Protein AF-A0A1T5G7F8-F1 (afdb_monomer_lite)

Foldseek 3Di:
DDKDKDDPDPQLQVVVLQQDQDPPFQKDKDWDKDDDPVQVVVWDWDQDPPVDSHIMTIGDVVSVVVDPIDTPDIDMDGHDPVSNPPPDDD

pLDDT: mean 79.81, std 14.29, range [35.69, 93.88]

Radius of gyration: 14.33 Å; chains: 1; bounding box: 30×30×45 Å

Structure (mmCIF, N/CA/C/O backbone):
data_AF-A0A1T5G7F8-F1
#
_entry.id   AF-A0A1T5G7F8-F1
#
loop_
_atom_site.group_PDB
_atom_site.id
_atom_site.type_symbol
_atom_site.label_atom_id
_atom_site.label_alt_id
_atom_site.label_comp_id
_atom_site.label_asym_id
_atom_site.label_entity_id
_atom_site.label_seq_id
_atom_site.pdbx_PDB_ins_code
_atom_site.Cartn_x
_atom_site.Cartn_y
_atom_site.Cartn_z
_atom_site.occupancy
_atom_site.B_iso_or_equiv
_atom_site.auth_seq_id
_atom_site.auth_comp_id
_atom_site.auth_asym_id
_atom_site.auth_atom_id
_atom_site.pdbx_PDB_model_num
ATOM 1 N N . MET A 1 1 ? 20.961 4.430 2.920 1.00 57.75 1 MET A N 1
ATOM 2 C CA . MET A 1 1 ? 19.926 3.605 2.265 1.00 57.75 1 MET A CA 1
ATOM 3 C C . MET A 1 1 ? 18.588 4.125 2.739 1.00 57.75 1 MET A C 1
ATOM 5 O O . MET A 1 1 ? 18.462 4.422 3.922 1.00 57.75 1 MET A O 1
ATOM 9 N N . SER A 1 2 ? 17.676 4.395 1.812 1.00 85.75 2 SER A N 1
ATOM 10 C CA . SER A 1 2 ? 16.378 5.007 2.100 1.00 85.75 2 SER A CA 1
ATOM 11 C C . SER A 1 2 ? 15.355 4.199 1.339 1.00 85.75 2 SER A C 1
ATOM 13 O O . SER A 1 2 ? 15.329 4.233 0.110 1.00 85.75 2 SER A O 1
ATOM 15 N N . GLY A 1 3 ? 14.532 3.469 2.074 1.00 86.88 3 GLY A N 1
ATOM 16 C CA . GLY A 1 3 ? 13.449 2.689 1.511 1.00 86.88 3 GLY A CA 1
ATOM 17 C C . GLY A 1 3 ? 12.106 3.077 2.093 1.00 86.88 3 GLY A C 1
ATOM 18 O O . GLY A 1 3 ? 11.962 4.052 2.850 1.00 86.88 3 GLY A O 1
ATOM 19 N N . LYS A 1 4 ? 11.094 2.339 1.664 1.00 89.00 4 LYS A N 1
ATOM 20 C CA . LYS A 1 4 ? 9.706 2.507 2.075 1.00 89.00 4 LYS A CA 1
ATOM 21 C C . LYS A 1 4 ? 9.101 1.131 2.319 1.00 89.00 4 LYS A C 1
ATOM 23 O O . LYS A 1 4 ? 9.393 0.187 1.588 1.00 89.00 4 LYS A O 1
ATOM 28 N N . TRP A 1 5 ? 8.281 1.052 3.361 1.00 89.12 5 TRP A N 1
ATOM 29 C CA . TRP A 1 5 ? 7.505 -0.134 3.695 1.00 89.12 5 TRP A CA 1
ATOM 30 C C . TRP A 1 5 ? 6.143 -0.074 3.011 1.00 89.12 5 TRP A C 1
ATOM 32 O O . TRP A 1 5 ? 5.508 0.980 2.983 1.00 89.12 5 TRP A O 1
ATOM 42 N N . PHE A 1 6 ? 5.710 -1.212 2.485 1.00 90.88 6 PHE A N 1
ATOM 43 C CA . PHE A 1 6 ? 4.425 -1.413 1.830 1.00 90.88 6 PHE A CA 1
ATOM 44 C C . PHE A 1 6 ? 3.753 -2.632 2.448 1.00 90.88 6 PHE A C 1
ATOM 46 O O . PHE A 1 6 ? 4.416 -3.624 2.754 1.00 90.88 6 PHE A O 1
ATOM 53 N N . ALA A 1 7 ? 2.443 -2.554 2.638 1.00 90.44 7 ALA A N 1
ATOM 54 C CA . ALA A 1 7 ? 1.650 -3.698 3.058 1.00 90.44 7 ALA A CA 1
ATOM 55 C C . ALA A 1 7 ? 1.273 -4.562 1.843 1.00 90.44 7 ALA A C 1
ATOM 57 O O . ALA A 1 7 ? 1.128 -4.038 0.740 1.00 90.44 7 ALA A O 1
ATOM 58 N N . ASP A 1 8 ? 1.097 -5.867 2.061 1.00 88.19 8 ASP A N 1
ATOM 59 C CA . ASP A 1 8 ? 0.718 -6.837 1.015 1.00 88.19 8 ASP A CA 1
ATOM 60 C C . ASP A 1 8 ? -0.772 -6.717 0.619 1.00 88.19 8 ASP A C 1
ATOM 62 O O . ASP A 1 8 ? -1.212 -7.234 -0.405 1.00 88.19 8 ASP A O 1
ATOM 66 N N . SER A 1 9 ? -1.577 -6.025 1.436 1.00 89.38 9 SER A N 1
ATOM 67 C CA . SER A 1 9 ? -3.012 -5.852 1.214 1.00 89.38 9 SER A CA 1
ATOM 68 C C . SER A 1 9 ? -3.515 -4.463 1.616 1.00 89.38 9 SER A C 1
ATOM 70 O O . SER A 1 9 ? -2.894 -3.740 2.402 1.00 89.38 9 SER A O 1
ATOM 72 N N . PHE A 1 10 ? -4.683 -4.092 1.085 1.00 89.88 10 PHE A N 1
ATOM 73 C CA . PHE A 1 10 ? -5.358 -2.842 1.429 1.00 89.88 10 PHE A CA 1
ATOM 74 C C . PHE A 1 10 ? -5.757 -2.780 2.913 1.00 89.88 10 PHE A C 1
ATOM 76 O O . PHE A 1 10 ? -5.556 -1.750 3.556 1.00 89.88 10 PHE A O 1
ATOM 83 N N . ASP A 1 11 ? -6.266 -3.880 3.472 1.00 89.12 11 ASP A N 1
ATOM 84 C CA . ASP A 1 11 ? -6.698 -3.948 4.874 1.00 89.12 11 ASP A CA 1
ATOM 85 C C . ASP A 1 11 ? -5.510 -3.852 5.845 1.00 89.12 11 ASP A C 1
ATOM 87 O O . ASP A 1 11 ? -5.584 -3.160 6.868 1.00 89.12 11 ASP A O 1
ATOM 91 N N . ASP A 1 12 ? -4.373 -4.460 5.494 1.00 88.38 12 ASP A N 1
ATOM 92 C CA . ASP A 1 12 ? -3.130 -4.315 6.254 1.00 88.38 12 ASP A CA 1
ATOM 93 C C . ASP A 1 12 ? -2.596 -2.880 6.152 1.00 88.38 12 ASP A C 1
ATOM 95 O O . ASP A 1 12 ? -2.160 -2.313 7.151 1.00 88.38 12 ASP A O 1
ATOM 99 N N . ALA A 1 13 ? -2.690 -2.237 4.980 1.00 89.12 13 ALA A N 1
ATOM 100 C CA . ALA A 1 13 ? -2.312 -0.833 4.808 1.00 89.12 13 ALA A CA 1
ATOM 101 C C . ALA A 1 13 ? -3.200 0.116 5.630 1.00 89.12 13 ALA A C 1
ATOM 103 O O . ALA A 1 13 ? -2.703 1.093 6.197 1.00 89.12 13 ALA A O 1
ATOM 104 N N . ILE A 1 14 ? -4.503 -0.174 5.736 1.00 89.00 14 ILE A N 1
ATOM 105 C CA . ILE A 1 14 ? -5.398 0.534 6.657 1.00 89.00 14 ILE A CA 1
ATOM 106 C C . ILE A 1 14 ? -4.916 0.324 8.083 1.00 89.00 14 ILE A C 1
ATOM 108 O O . ILE A 1 14 ? -4.715 1.307 8.787 1.00 89.00 14 ILE A O 1
ATOM 112 N N . THR A 1 15 ? -4.698 -0.920 8.504 1.00 86.25 15 THR A N 1
ATOM 113 C CA . THR A 1 15 ? -4.229 -1.239 9.859 1.00 86.25 15 THR A CA 1
ATOM 114 C C . THR A 1 15 ? -2.905 -0.536 10.169 1.00 86.25 15 THR A C 1
ATOM 116 O O . THR A 1 15 ? -2.726 -0.032 11.279 1.00 86.25 15 THR A O 1
ATOM 119 N N . PHE A 1 16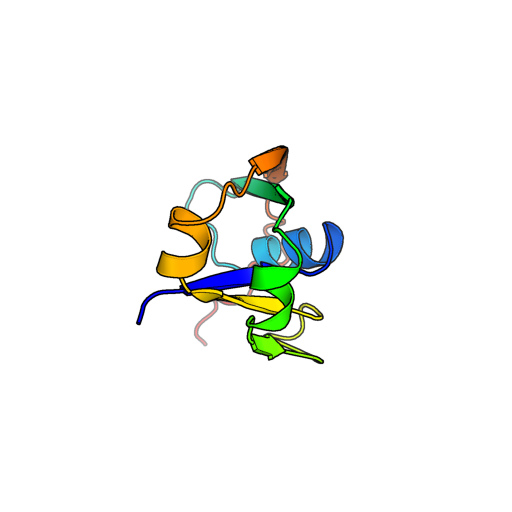 ? -2.018 -0.422 9.176 1.00 84.62 16 PHE A N 1
ATOM 120 C CA . PHE A 1 16 ? -0.780 0.343 9.266 1.00 84.62 16 PHE A CA 1
ATOM 121 C C . PHE A 1 16 ? -1.057 1.816 9.516 1.00 84.62 16 PHE A C 1
ATOM 123 O O . PHE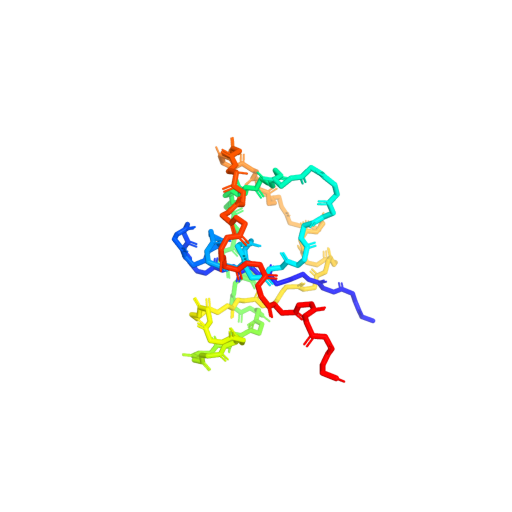 A 1 16 ? -0.579 2.366 10.502 1.00 84.62 16 PHE A O 1
ATOM 130 N N . GLY A 1 17 ? -1.885 2.433 8.671 1.00 85.81 17 GLY A N 1
ATOM 131 C CA . GLY A 1 17 ? -2.327 3.810 8.845 1.00 85.81 17 GLY A CA 1
ATOM 132 C C . GLY A 1 17 ? -2.899 4.037 10.240 1.00 85.81 17 GLY A C 1
ATOM 133 O O . GLY A 1 17 ? -2.338 4.826 10.978 1.00 85.81 17 GLY A O 1
ATOM 134 N N . GLN A 1 18 ? -3.906 3.261 10.647 1.00 85.12 18 GLN A N 1
ATOM 135 C CA . GLN A 1 18 ? -4.607 3.398 11.931 1.00 85.12 18 GLN A CA 1
ATOM 136 C C . GLN A 1 18 ? -3.695 3.369 13.168 1.00 85.12 18 GLN A C 1
ATOM 138 O O . GLN A 1 18 ? -4.026 3.978 14.183 1.00 85.12 18 GLN A O 1
ATOM 143 N N . ARG A 1 19 ? -2.571 2.641 13.114 1.00 79.25 19 ARG A N 1
ATOM 144 C CA . ARG A 1 19 ? -1.604 2.563 14.222 1.00 79.25 19 ARG A CA 1
ATOM 145 C C . ARG A 1 19 ? -0.561 3.673 14.191 1.00 79.25 19 ARG A C 1
ATOM 147 O O . ARG A 1 19 ? 0.091 3.920 15.205 1.00 79.25 19 ARG A O 1
ATOM 154 N N . MET A 1 20 ? -0.375 4.323 13.049 1.00 76.25 20 MET A N 1
ATOM 155 C CA . MET A 1 20 ? 0.543 5.444 12.929 1.00 76.25 20 MET A CA 1
ATOM 156 C C . MET A 1 20 ? -0.063 6.670 13.606 1.00 76.25 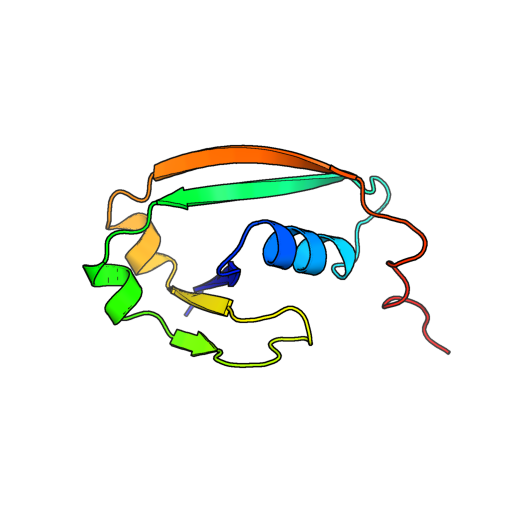20 MET A C 1
ATOM 158 O O . MET A 1 20 ? -1.250 6.953 13.484 1.00 76.25 20 MET A O 1
ATOM 162 N N . GLY A 1 21 ? 0.768 7.431 14.317 1.00 68.31 21 GLY A N 1
ATOM 163 C CA . GLY A 1 21 ? 0.321 8.665 14.949 1.00 68.31 21 GLY A CA 1
ATOM 164 C C . GLY A 1 21 ? -0.156 9.667 13.899 1.00 68.31 21 GLY A C 1
ATOM 165 O O . GLY A 1 21 ? 0.650 10.266 13.187 1.00 68.31 21 GLY A O 1
ATOM 166 N N . HIS A 1 22 ? -1.466 9.872 13.814 1.00 70.81 22 HIS A N 1
ATOM 167 C CA . HIS A 1 22 ? -2.032 10.961 13.030 1.00 70.81 22 HIS A CA 1
ATOM 168 C C . HIS A 1 22 ? -2.073 12.223 13.886 1.00 70.81 22 HIS A C 1
ATOM 170 O O . HIS A 1 22 ? -2.530 12.179 15.028 1.00 70.81 22 HIS A O 1
ATOM 176 N N . GLY A 1 23 ? -1.568 13.334 13.346 1.00 65.94 23 GLY A N 1
ATOM 177 C CA . GLY A 1 23 ? -1.601 14.637 14.007 1.00 65.94 23 GLY A CA 1
ATOM 178 C C . GLY A 1 23 ? -3.027 15.186 14.165 1.00 65.94 23 GLY A C 1
ATOM 179 O O . GLY A 1 23 ? -3.992 14.461 14.381 1.00 65.94 23 GLY A O 1
ATOM 18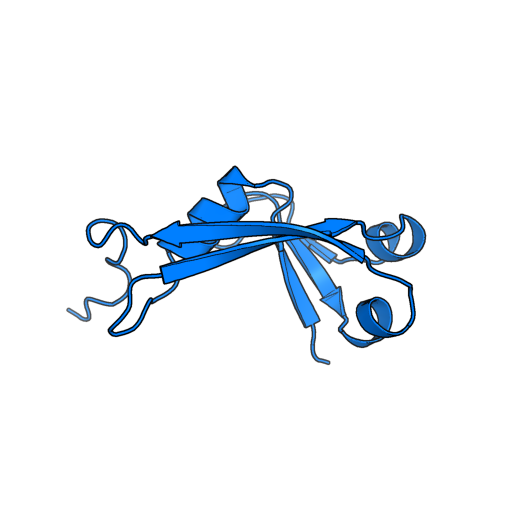0 N N . VAL A 1 24 ? -3.184 16.504 14.049 1.00 69.38 24 VAL A N 1
ATOM 181 C CA . VAL A 1 24 ? -4.472 17.175 14.317 1.00 69.38 24 VAL A CA 1
ATOM 182 C C . VAL A 1 24 ? -5.588 16.741 13.345 1.00 69.38 24 VAL A C 1
ATOM 184 O O . VAL A 1 24 ? -6.750 16.678 13.747 1.00 69.38 24 VAL A O 1
ATOM 187 N N . ASP A 1 25 ? -5.247 16.396 12.096 1.00 74.88 25 ASP A N 1
ATOM 188 C CA . ASP A 1 25 ? -6.177 15.796 11.128 1.00 74.88 25 ASP A CA 1
ATOM 189 C C . ASP A 1 25 ? -5.980 14.268 11.069 1.00 74.88 25 ASP A C 1
ATOM 191 O O . ASP A 1 25 ? -4.952 13.803 10.565 1.00 74.88 25 ASP A O 1
ATOM 195 N N . PRO A 1 26 ? -6.948 13.463 11.546 1.00 79.31 26 PRO A N 1
ATOM 196 C CA . PRO A 1 26 ? -6.905 12.009 11.471 1.00 79.31 26 PRO A CA 1
ATOM 197 C C . PRO A 1 26 ? -7.304 11.539 10.066 1.00 79.31 26 PRO A C 1
ATOM 199 O O . PRO A 1 26 ? -8.238 10.758 9.908 1.00 79.31 26 PRO A O 1
ATOM 202 N N . LYS A 1 27 ? -6.653 12.049 9.022 1.00 87.44 27 LYS A N 1
ATOM 203 C CA . LYS A 1 27 ? -6.871 11.629 7.637 1.00 87.44 27 LYS A CA 1
ATOM 204 C C . LYS A 1 27 ? -5.560 11.136 7.051 1.00 87.44 27 LYS A C 1
ATOM 206 O O . LYS A 1 27 ? -4.547 11.827 7.098 1.00 87.44 27 LYS A O 1
ATOM 211 N N . PHE A 1 28 ? -5.601 9.963 6.438 1.00 89.06 28 PHE A N 1
ATOM 212 C CA . PHE A 1 28 ? -4.490 9.417 5.672 1.00 89.06 28 PHE A CA 1
ATOM 213 C C . PHE A 1 28 ? -4.970 8.887 4.325 1.00 89.06 28 PHE A C 1
ATOM 215 O O . PHE A 1 28 ? -6.170 8.829 4.043 1.00 89.06 28 PHE A O 1
ATOM 222 N N . TYR A 1 29 ? -4.017 8.549 3.466 1.00 91.00 29 TYR A N 1
ATOM 223 C CA . TYR A 1 29 ? -4.290 7.970 2.161 1.00 91.00 29 TYR A CA 1
ATOM 224 C C . TYR A 1 29 ? -3.638 6.600 2.082 1.00 91.00 29 TYR A C 1
ATOM 226 O O . TYR A 1 29 ? -2.473 6.448 2.439 1.00 91.00 29 TYR A O 1
ATOM 234 N N . VAL A 1 30 ? -4.390 5.633 1.579 1.00 92.44 30 VAL A N 1
ATOM 235 C CA . VAL A 1 30 ? -3.865 4.346 1.142 1.00 92.44 30 VAL A CA 1
ATOM 236 C C . VAL A 1 30 ? -3.727 4.420 -0.372 1.00 92.44 30 VAL A C 1
ATOM 238 O O . VAL A 1 30 ? -4.689 4.741 -1.077 1.00 92.44 30 VAL A O 1
ATOM 241 N N . VAL A 1 31 ? -2.508 4.196 -0.852 1.00 92.88 31 VAL A N 1
ATOM 242 C CA . VAL A 1 31 ? -2.163 4.228 -2.273 1.00 92.88 31 VAL A CA 1
ATOM 243 C C . VAL A 1 31 ? -1.814 2.812 -2.690 1.00 92.88 31 VAL A C 1
ATOM 245 O O . VAL A 1 31 ? -0.894 2.218 -2.136 1.00 92.88 31 VAL A O 1
ATOM 248 N N . GLU A 1 32 ? -2.554 2.283 -3.654 1.00 93.88 32 GLU A N 1
ATOM 249 C CA . GLU A 1 32 ? -2.237 1.007 -4.284 1.00 93.88 32 GLU A CA 1
ATOM 250 C C . GLU A 1 32 ? -1.297 1.274 -5.455 1.00 93.88 32 GLU A C 1
ATOM 252 O O . GLU A 1 32 ? -1.550 2.165 -6.277 1.00 93.88 32 GLU A O 1
ATOM 257 N N . VAL A 1 33 ? -0.208 0.519 -5.515 1.00 91.50 33 VAL A N 1
ATOM 258 C CA . VAL A 1 33 ? 0.807 0.633 -6.558 1.00 91.50 33 VAL A CA 1
ATOM 259 C C . VAL A 1 33 ? 1.030 -0.721 -7.207 1.00 91.50 33 VAL A C 1
ATOM 261 O O . VAL A 1 33 ? 1.075 -1.735 -6.515 1.00 91.50 33 VAL A O 1
ATOM 264 N N . ASP A 1 34 ? 1.205 -0.719 -8.523 1.00 91.12 34 ASP A N 1
ATOM 265 C CA . ASP A 1 34 ? 1.671 -1.892 -9.253 1.00 91.12 34 ASP A CA 1
ATOM 266 C C . ASP A 1 34 ? 3.201 -1.830 -9.324 1.00 91.12 34 ASP A C 1
ATOM 268 O O . ASP A 1 34 ? 3.780 -0.882 -9.869 1.00 91.12 34 ASP A O 1
ATOM 272 N N . ILE A 1 35 ? 3.857 -2.827 -8.729 1.00 89.12 35 ILE A N 1
ATOM 273 C CA . ILE A 1 35 ? 5.315 -2.951 -8.688 1.00 89.12 35 ILE A CA 1
ATOM 274 C C . ILE A 1 35 ? 5.718 -4.133 -9.580 1.00 89.12 35 ILE A C 1
ATOM 276 O O . ILE A 1 35 ? 5.239 -5.240 -9.350 1.00 89.12 35 ILE A O 1
ATOM 280 N N . PRO A 1 36 ? 6.598 -3.927 -10.575 1.00 90.19 36 PRO A N 1
ATOM 281 C CA . PRO A 1 36 ? 7.118 -5.004 -11.413 1.00 90.19 36 PRO A CA 1
ATOM 282 C C . PRO A 1 36 ? 7.769 -6.155 -10.622 1.00 90.19 36 PRO A C 1
ATOM 284 O O . PRO A 1 36 ? 8.548 -5.912 -9.695 1.00 90.19 36 PRO A O 1
ATOM 287 N N . ASP A 1 37 ? 7.528 -7.401 -11.046 1.00 89.44 37 ASP A N 1
ATOM 288 C CA . ASP A 1 37 ? 8.009 -8.621 -10.369 1.00 89.44 37 ASP A CA 1
ATOM 289 C C . ASP A 1 37 ? 9.529 -8.625 -10.136 1.00 89.44 37 ASP A C 1
ATOM 291 O O . ASP A 1 37 ? 10.006 -8.991 -9.066 1.00 89.44 37 ASP A O 1
ATOM 295 N N . ASN A 1 38 ? 10.309 -8.104 -11.091 1.00 88.75 38 ASN A N 1
ATOM 296 C CA . ASN A 1 38 ? 11.772 -8.029 -10.996 1.00 88.75 38 ASN A CA 1
ATOM 297 C C . ASN A 1 38 ? 12.283 -7.146 -9.839 1.00 88.75 38 ASN A C 1
ATOM 299 O O . ASN A 1 38 ? 13.469 -7.205 -9.496 1.00 88.75 38 ASN A O 1
ATOM 303 N N . ILE A 1 39 ? 11.424 -6.287 -9.290 1.00 88.56 39 ILE A N 1
ATOM 304 C CA . ILE A 1 39 ? 11.691 -5.488 -8.092 1.00 88.56 39 ILE A CA 1
ATOM 305 C C . ILE A 1 39 ? 11.194 -6.228 -6.855 1.00 88.56 39 ILE A C 1
ATOM 307 O O . ILE A 1 39 ? 11.900 -6.262 -5.849 1.00 88.56 39 ILE A O 1
ATOM 311 N N . VAL A 1 40 ? 10.002 -6.827 -6.930 1.00 88.56 40 VAL A N 1
ATOM 312 C CA . VAL A 1 40 ? 9.412 -7.619 -5.840 1.00 88.56 40 VAL A CA 1
ATOM 313 C C . VAL A 1 40 ? 10.349 -8.752 -5.427 1.00 88.56 40 VAL A C 1
ATOM 315 O O . VAL A 1 40 ? 10.593 -8.931 -4.237 1.00 88.56 40 VAL A O 1
ATOM 318 N N . ASP A 1 41 ? 10.976 -9.426 -6.389 1.00 88.00 41 ASP A N 1
ATOM 319 C CA . ASP A 1 41 ? 11.939 -10.505 -6.142 1.00 88.00 41 ASP A CA 1
ATOM 320 C C . ASP A 1 41 ? 13.193 -10.052 -5.377 1.00 88.00 41 ASP A C 1
ATOM 322 O O . ASP A 1 41 ? 13.856 -10.855 -4.718 1.00 88.00 41 ASP A O 1
ATOM 326 N N . LYS A 1 42 ? 13.539 -8.762 -5.458 1.00 87.62 42 LYS A N 1
ATOM 327 C CA . LYS A 1 42 ? 14.682 -8.163 -4.749 1.00 87.62 42 LYS A CA 1
ATOM 328 C C . LYS A 1 42 ? 14.286 -7.547 -3.410 1.00 87.62 42 LYS A C 1
ATOM 330 O O . LYS A 1 42 ? 15.163 -7.169 -2.632 1.00 87.62 42 LYS A O 1
ATOM 335 N N . ALA A 1 43 ? 12.990 -7.396 -3.161 1.00 88.12 43 ALA A N 1
ATOM 336 C CA . ALA A 1 43 ? 12.484 -6.718 -1.988 1.00 88.12 43 ALA A CA 1
ATOM 337 C C . ALA A 1 43 ? 12.703 -7.555 -0.730 1.00 88.12 43 ALA A C 1
ATOM 339 O O . ALA A 1 43 ? 12.602 -8.784 -0.726 1.00 88.12 43 ALA A O 1
ATOM 340 N N . PHE A 1 44 ? 12.950 -6.871 0.383 1.00 89.12 44 PHE A N 1
ATOM 341 C CA . PHE A 1 44 ? 12.968 -7.545 1.669 1.00 89.12 44 PHE A CA 1
ATOM 342 C C . PHE A 1 44 ? 11.528 -7.799 2.120 1.00 89.12 44 PHE A C 1
ATOM 344 O O . PHE A 1 44 ? 10.756 -6.855 2.299 1.00 89.12 44 PHE A O 1
ATOM 351 N N . ARG A 1 45 ? 11.172 -9.068 2.338 1.00 88.75 45 ARG A N 1
ATOM 352 C CA . ARG A 1 45 ? 9.842 -9.464 2.816 1.00 88.75 45 ARG A CA 1
ATOM 353 C C . ARG A 1 45 ? 9.863 -9.788 4.307 1.00 88.75 45 ARG A C 1
ATOM 355 O O . ARG A 1 45 ? 10.481 -10.761 4.735 1.00 88.75 45 ARG A O 1
ATOM 362 N N . ALA A 1 46 ? 9.109 -9.024 5.090 1.00 85.12 46 ALA A N 1
ATOM 363 C CA . ALA A 1 46 ? 8.782 -9.354 6.469 1.00 85.12 46 ALA A CA 1
ATOM 364 C C . ALA A 1 46 ? 7.560 -10.288 6.485 1.00 85.12 46 ALA A C 1
ATOM 366 O O . ALA A 1 46 ? 6.424 -9.856 6.301 1.00 85.12 46 ALA A O 1
ATOM 367 N N . SER A 1 47 ? 7.804 -11.585 6.682 1.00 69.94 47 SER A N 1
ATOM 368 C CA . SER A 1 47 ? 6.807 -12.659 6.552 1.00 69.94 47 SER A CA 1
ATOM 369 C C . SER A 1 47 ? 5.860 -12.820 7.749 1.00 69.94 47 SER A C 1
ATOM 371 O O . SER A 1 47 ? 4.917 -13.603 7.674 1.00 69.94 47 SER A O 1
ATOM 373 N N . GLY A 1 48 ? 6.045 -12.071 8.842 1.00 62.22 48 GLY A N 1
ATOM 374 C CA . GLY A 1 48 ? 5.092 -12.092 9.949 1.00 62.22 48 GLY A CA 1
ATOM 375 C C . GLY A 1 48 ? 5.352 -11.049 11.029 1.00 62.22 48 GLY A C 1
ATOM 376 O O . GLY A 1 48 ? 6.436 -10.995 11.604 1.00 62.22 48 GLY A O 1
ATOM 377 N N . LYS A 1 49 ? 4.301 -10.281 11.346 1.00 61.75 49 LYS A N 1
ATOM 378 C CA . LYS A 1 49 ? 4.209 -9.314 12.454 1.00 61.75 49 LYS A CA 1
ATOM 379 C C . LYS A 1 49 ? 5.168 -8.126 12.364 1.00 61.75 49 LYS A C 1
ATOM 381 O O . LYS A 1 49 ? 5.673 -7.698 13.400 1.00 61.75 49 LYS A O 1
ATOM 386 N N . HIS A 1 50 ? 5.353 -7.534 11.184 1.00 63.62 50 HIS A N 1
ATOM 387 C CA . HIS A 1 50 ? 5.888 -6.171 11.166 1.00 63.62 50 HIS A CA 1
ATOM 388 C C . HIS A 1 50 ? 4.886 -5.268 11.902 1.00 63.62 50 HIS A C 1
ATOM 390 O O . HIS A 1 50 ? 3.740 -5.133 11.472 1.00 63.62 50 HIS A O 1
ATOM 396 N N . ASP A 1 51 ? 5.261 -4.836 13.107 1.00 64.25 51 ASP A N 1
ATOM 397 C CA . ASP A 1 51 ? 4.448 -4.069 14.057 1.00 64.25 51 ASP A CA 1
ATOM 398 C C . ASP A 1 51 ? 3.038 -4.633 14.320 1.00 64.25 51 ASP A C 1
ATOM 400 O O . ASP A 1 51 ? 2.110 -3.913 14.685 1.00 64.25 51 ASP A O 1
ATOM 404 N N . GLY A 1 52 ? 2.867 -5.954 14.156 1.00 66.44 52 GLY A N 1
ATOM 405 C CA . GLY A 1 52 ? 1.595 -6.666 14.324 1.00 66.44 52 GLY A CA 1
ATOM 406 C C . GLY A 1 52 ? 0.520 -6.325 13.283 1.00 66.44 52 GLY A C 1
ATOM 407 O O . GLY A 1 52 ? -0.662 -6.427 13.617 1.00 66.44 52 GLY A O 1
ATOM 408 N N . ILE A 1 53 ? 0.925 -5.878 12.089 1.00 68.31 53 ILE A N 1
ATOM 409 C CA . ILE A 1 53 ? 0.040 -5.348 11.037 1.00 68.31 53 ILE A CA 1
ATOM 410 C C . ILE A 1 53 ? -0.126 -6.312 9.853 1.00 68.31 53 ILE A C 1
ATOM 412 O O . ILE A 1 53 ? -1.103 -6.202 9.133 1.00 68.31 53 ILE A O 1
ATOM 416 N N . GLY A 1 54 ? 0.769 -7.289 9.682 1.00 75.00 54 GLY A N 1
ATOM 417 C CA . GLY A 1 54 ? 0.666 -8.287 8.613 1.00 75.00 54 GLY A CA 1
ATOM 418 C C . GLY A 1 54 ? 2.007 -8.555 7.942 1.00 75.00 54 GLY A C 1
ATOM 419 O O . GLY A 1 54 ? 3.064 -8.328 8.546 1.00 75.00 54 GLY A O 1
ATOM 420 N N . ALA A 1 55 ? 1.952 -9.072 6.714 1.00 85.25 55 ALA A N 1
ATOM 421 C CA . ALA A 1 55 ? 3.113 -9.174 5.841 1.00 85.25 55 ALA A CA 1
ATOM 422 C C . ALA A 1 55 ? 3.423 -7.802 5.228 1.00 85.25 55 ALA A C 1
ATOM 424 O O . ALA A 1 55 ? 2.518 -7.060 4.842 1.00 85.25 55 ALA A O 1
ATOM 425 N N . ALA A 1 56 ? 4.707 -7.464 5.146 1.00 88.31 56 ALA A N 1
ATOM 426 C CA . ALA A 1 56 ? 5.150 -6.193 4.589 1.00 88.31 56 ALA A CA 1
ATOM 427 C C . ALA A 1 56 ? 6.395 -6.373 3.724 1.00 88.31 56 ALA A C 1
ATOM 429 O O . ALA A 1 56 ? 7.240 -7.231 3.991 1.00 88.31 56 ALA A O 1
ATOM 430 N N . PHE A 1 57 ? 6.519 -5.525 2.714 1.00 90.56 57 PHE A N 1
ATOM 431 C CA . PHE A 1 57 ? 7.679 -5.446 1.844 1.00 90.56 57 PHE A CA 1
ATOM 432 C C . PHE A 1 57 ? 8.416 -4.137 2.070 1.00 90.56 57 PHE A C 1
ATOM 434 O O . PHE A 1 57 ? 7.804 -3.075 2.177 1.00 90.56 57 PHE A O 1
ATOM 441 N N . TYR A 1 58 ? 9.738 -4.214 2.111 1.00 90.56 58 TYR A N 1
ATOM 442 C CA . TYR A 1 58 ? 10.609 -3.056 2.086 1.00 90.56 58 TYR A CA 1
ATOM 443 C C . TYR A 1 58 ? 11.293 -2.966 0.727 1.00 90.56 58 TYR A C 1
ATOM 445 O O . TYR A 1 58 ? 11.968 -3.902 0.289 1.00 90.56 58 TYR A O 1
ATOM 453 N N . PHE A 1 59 ? 11.131 -1.809 0.094 1.00 90.94 59 PHE A N 1
ATOM 454 C CA . PHE A 1 59 ? 11.732 -1.484 -1.190 1.00 90.94 59 PHE A CA 1
ATOM 455 C C . PHE A 1 59 ? 12.685 -0.305 -1.037 1.00 90.94 59 PHE A C 1
ATOM 457 O O . PHE A 1 59 ? 12.347 0.695 -0.395 1.00 90.94 59 PHE A O 1
ATOM 464 N N . GLU A 1 60 ? 13.856 -0.387 -1.663 1.00 90.81 60 GLU A N 1
ATOM 465 C CA . GLU A 1 60 ? 14.758 0.755 -1.780 1.00 90.81 60 GLU A CA 1
ATOM 466 C C . GLU A 1 60 ? 14.171 1.788 -2.751 1.00 90.81 60 GLU A C 1
ATOM 468 O O . GLU A 1 60 ? 13.674 1.458 -3.828 1.00 90.81 60 GLU A O 1
ATOM 473 N N . VAL A 1 61 ? 14.253 3.073 -2.392 1.00 88.44 61 VAL A N 1
ATOM 474 C CA . VAL A 1 61 ? 13.703 4.165 -3.218 1.00 88.44 61 VAL A CA 1
ATOM 475 C C . VAL A 1 61 ? 14.365 4.224 -4.597 1.00 88.44 61 VAL A C 1
ATOM 477 O O . VAL A 1 61 ? 13.721 4.619 -5.566 1.00 88.44 61 VAL A O 1
ATOM 480 N N . ALA A 1 62 ? 15.630 3.809 -4.709 1.00 87.69 62 ALA A N 1
ATOM 481 C CA . ALA A 1 62 ? 16.312 3.725 -5.996 1.00 87.69 62 ALA A CA 1
ATOM 482 C C . ALA A 1 62 ? 15.584 2.766 -6.954 1.00 87.69 62 ALA A C 1
ATOM 484 O O . ALA A 1 62 ? 15.290 3.148 -8.085 1.00 87.69 62 ALA A O 1
ATOM 485 N N . ASP A 1 63 ? 15.207 1.573 -6.489 1.00 86.00 63 ASP A N 1
ATOM 486 C CA . ASP A 1 63 ? 14.499 0.595 -7.318 1.00 86.00 63 ASP A CA 1
ATOM 487 C C . ASP A 1 63 ? 13.095 1.080 -7.697 1.00 86.00 63 ASP A C 1
ATOM 489 O O . ASP A 1 63 ? 12.661 0.878 -8.830 1.00 86.00 63 ASP A O 1
ATOM 493 N N . LEU A 1 64 ? 12.409 1.782 -6.791 1.00 85.31 64 LEU A N 1
ATOM 494 C CA . LEU A 1 64 ? 11.092 2.366 -7.069 1.00 85.31 64 LEU A CA 1
ATOM 495 C C . LEU A 1 64 ? 11.147 3.500 -8.103 1.00 85.31 64 LEU A C 1
ATOM 497 O O . LEU A 1 64 ? 10.226 3.644 -8.897 1.00 85.31 64 LEU A O 1
ATOM 501 N N . ASN A 1 65 ? 12.208 4.313 -8.100 1.00 83.81 65 ASN A N 1
ATOM 502 C CA . ASN A 1 65 ? 12.341 5.451 -9.015 1.00 83.81 65 ASN A CA 1
ATOM 503 C C . ASN A 1 65 ? 12.817 5.044 -10.416 1.00 83.81 65 ASN A C 1
ATOM 505 O O . ASN A 1 65 ? 12.517 5.734 -11.389 1.00 83.81 65 ASN A O 1
ATOM 509 N N . HIS A 1 66 ? 13.600 3.968 -10.523 1.00 73.38 66 HIS A N 1
ATOM 510 C CA . HIS A 1 66 ? 14.172 3.520 -11.796 1.00 73.38 66 HIS A CA 1
ATOM 511 C C . HIS A 1 66 ? 13.211 2.698 -12.649 1.00 73.38 66 HIS A C 1
ATOM 513 O O . HIS A 1 66 ? 13.368 2.631 -13.867 1.00 73.38 66 HIS A O 1
ATOM 519 N N . ASN A 1 67 ? 12.228 2.072 -12.019 1.00 66.44 67 ASN A N 1
ATOM 520 C CA . ASN A 1 67 ? 11.307 1.167 -12.673 1.00 66.44 67 ASN A CA 1
ATOM 521 C C . ASN A 1 67 ? 9.915 1.784 -12.595 1.00 66.44 67 ASN A C 1
ATOM 523 O O . ASN A 1 67 ? 9.564 2.353 -11.572 1.00 66.44 67 ASN A O 1
ATOM 527 N N . SER A 1 68 ? 9.145 1.722 -13.676 1.00 72.44 68 SER A N 1
ATOM 528 C CA . SER A 1 68 ? 7.860 2.411 -13.853 1.00 72.44 68 SER A CA 1
ATOM 529 C C . SER A 1 68 ? 6.755 1.941 -12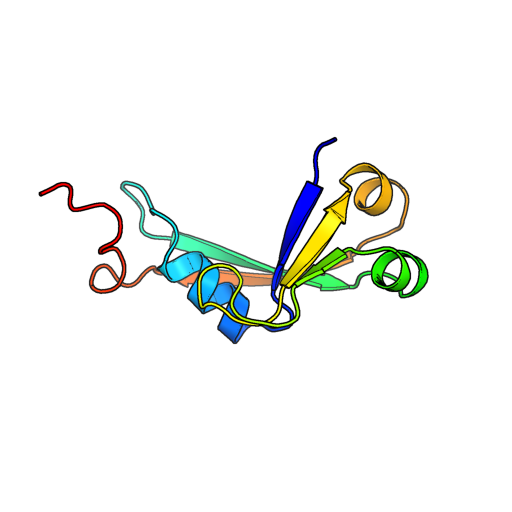.889 1.00 72.44 68 SER A C 1
ATOM 531 O O . SER A 1 68 ? 5.762 1.372 -13.326 1.00 72.44 68 SER A O 1
ATOM 533 N N . VAL A 1 69 ? 6.913 2.170 -11.583 1.00 82.81 69 VAL A N 1
ATOM 534 C CA . VAL A 1 69 ? 5.894 1.919 -10.563 1.00 82.81 69 VAL A CA 1
ATOM 535 C C . VAL A 1 69 ? 4.721 2.848 -10.837 1.00 82.81 69 VAL A C 1
ATOM 537 O O . VAL A 1 69 ? 4.868 4.073 -10.865 1.00 82.81 69 VAL A O 1
ATOM 540 N N . THR A 1 70 ? 3.545 2.268 -11.046 1.00 86.94 70 THR A N 1
ATOM 541 C CA . THR A 1 70 ? 2.331 3.023 -11.356 1.00 86.94 70 THR A CA 1
ATOM 542 C C . THR A 1 70 ? 1.386 3.024 -10.173 1.00 86.94 70 THR A C 1
ATOM 544 O O . THR A 1 70 ? 1.137 1.996 -9.551 1.00 86.94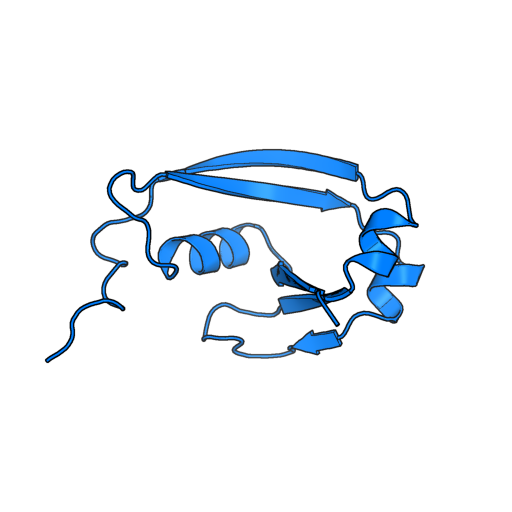 70 THR A O 1
ATOM 547 N N . VAL A 1 71 ? 0.819 4.191 -9.872 1.00 88.88 71 VAL A N 1
ATOM 548 C CA . VAL A 1 71 ? -0.271 4.300 -8.901 1.00 88.88 71 VAL A CA 1
ATOM 549 C C . VAL A 1 71 ? -1.551 3.798 -9.555 1.00 88.88 71 VAL A C 1
ATOM 551 O O . VAL A 1 71 ? -2.003 4.368 -10.547 1.00 88.88 71 VAL A O 1
ATOM 554 N N . LYS A 1 72 ? -2.146 2.761 -8.972 1.00 91.94 72 LYS A N 1
ATOM 555 C CA . LYS A 1 72 ? -3.388 2.152 -9.446 1.00 91.94 72 LYS A CA 1
ATOM 556 C C . LYS A 1 72 ? -4.613 2.790 -8.805 1.00 91.94 72 LYS A C 1
ATOM 558 O O . LYS A 1 72 ? -5.598 3.073 -9.483 1.00 91.94 72 LYS A O 1
ATOM 563 N N . SER A 1 73 ? -4.554 3.054 -7.501 1.00 91.38 73 SER A N 1
ATOM 564 C CA . SER A 1 73 ? -5.661 3.675 -6.776 1.00 91.38 73 SER A CA 1
ATOM 565 C C . SER A 1 73 ? -5.176 4.536 -5.612 1.00 91.38 73 SER A C 1
ATOM 567 O O . SER A 1 73 ? -4.066 4.381 -5.101 1.00 91.38 73 SER A O 1
ATOM 569 N N . ARG A 1 74 ? -6.014 5.492 -5.201 1.00 93.19 74 ARG A N 1
ATOM 570 C CA . ARG A 1 74 ? -5.769 6.341 -4.032 1.00 93.19 74 ARG A CA 1
ATOM 571 C C . ARG A 1 74 ? -7.061 6.520 -3.256 1.00 93.19 74 ARG A C 1
ATOM 573 O O . ARG A 1 74 ? -7.952 7.245 -3.696 1.00 93.19 74 ARG A O 1
ATOM 580 N N . ASN A 1 75 ? -7.114 5.933 -2.070 1.00 91.62 75 ASN A N 1
ATOM 581 C CA . ASN A 1 75 ? -8.269 5.983 -1.186 1.00 91.62 75 ASN A CA 1
ATOM 582 C C . ASN A 1 75 ? -7.940 6.803 0.057 1.00 91.62 75 ASN A C 1
ATOM 584 O O . ASN A 1 75 ? -6.901 6.605 0.682 1.00 91.62 75 ASN A O 1
ATOM 588 N N . SER A 1 76 ? -8.812 7.741 0.425 1.00 90.88 76 SER A N 1
ATOM 589 C CA . SER A 1 76 ? -8.668 8.457 1.692 1.00 90.88 76 SER A CA 1
ATOM 590 C C . SER A 1 76 ? -9.381 7.717 2.810 1.00 90.88 76 SER A C 1
ATOM 592 O O . SER A 1 76 ? -10.547 7.359 2.654 1.00 90.88 76 SER A O 1
ATOM 594 N N . VAL A 1 77 ? -8.719 7.586 3.951 1.00 89.69 77 VAL A N 1
ATOM 595 C CA . VAL A 1 77 ? -9.237 6.908 5.136 1.00 89.69 77 VAL A CA 1
ATOM 596 C C . VAL A 1 77 ? -9.147 7.861 6.320 1.00 89.69 77 VAL A C 1
ATOM 598 O O . VAL A 1 77 ? -8.207 8.654 6.435 1.00 89.69 77 VAL A O 1
ATOM 601 N N . ARG A 1 78 ? -10.160 7.825 7.187 1.00 86.44 78 ARG A N 1
ATOM 602 C CA . ARG A 1 78 ? -10.122 8.524 8.470 1.00 86.44 78 ARG A CA 1
ATOM 603 C C . ARG A 1 78 ? -9.597 7.580 9.539 1.00 86.44 78 ARG A C 1
ATOM 605 O O . ARG A 1 78 ? -10.051 6.442 9.640 1.00 86.44 78 ARG A O 1
ATOM 612 N N . ALA A 1 79 ? -8.649 8.067 10.321 1.00 82.06 79 ALA A N 1
ATOM 613 C CA . ALA A 1 79 ? -8.140 7.341 11.458 1.00 82.06 79 ALA A CA 1
ATOM 614 C C . ALA A 1 79 ? -9.188 7.296 12.569 1.00 82.06 79 ALA A C 1
ATOM 616 O O . ALA A 1 79 ? -9.831 8.300 12.898 1.00 82.06 79 ALA A O 1
ATOM 617 N N . ASP A 1 80 ? -9.353 6.113 13.133 1.00 76.44 80 ASP A N 1
ATOM 618 C CA . ASP A 1 80 ? -10.140 5.871 14.314 1.00 76.44 80 ASP A CA 1
ATOM 619 C C . ASP A 1 80 ? -9.347 6.364 15.524 1.00 76.44 80 ASP A C 1
ATOM 621 O O . ASP A 1 80 ? -8.312 5.816 15.910 1.00 76.44 80 ASP A O 1
ATOM 625 N N . LYS A 1 81 ? -9.855 7.427 16.149 1.00 62.78 81 LYS A N 1
ATOM 626 C CA . LYS A 1 81 ? -9.242 8.020 17.340 1.00 62.78 81 LYS A CA 1
ATOM 627 C C . LYS A 1 81 ? -9.129 7.026 18.504 1.00 62.78 81 LYS A C 1
ATOM 629 O O . LYS A 1 81 ? -8.294 7.248 19.374 1.00 62.78 81 LYS A O 1
ATOM 634 N N . SER A 1 82 ? -9.932 5.957 18.524 1.00 62.69 82 SER A N 1
ATOM 635 C CA . SER A 1 82 ? -9.879 4.913 19.555 1.00 62.69 82 SER A CA 1
ATOM 636 C C . SER A 1 82 ? -8.710 3.933 19.386 1.00 62.69 82 SER A C 1
ATOM 638 O O . SER A 1 82 ? -8.280 3.339 20.370 1.00 62.69 82 SER A O 1
ATOM 640 N N . LEU A 1 83 ? -8.153 3.811 18.174 1.00 57.81 83 LEU A N 1
ATOM 641 C CA . LEU A 1 83 ? -6.997 2.957 17.862 1.00 57.81 83 LEU A CA 1
ATOM 642 C C . LEU A 1 83 ? -5.657 3.706 17.942 1.00 57.81 83 LEU A C 1
ATOM 644 O O . LEU A 1 83 ? -4.595 3.087 17.957 1.00 57.81 83 LEU A O 1
ATOM 648 N N . ASN A 1 84 ? -5.704 5.034 18.077 1.00 51.72 84 ASN A N 1
ATOM 649 C CA . ASN A 1 84 ? -4.555 5.946 18.122 1.00 51.72 84 ASN A CA 1
ATOM 650 C C . ASN A 1 84 ? -3.756 5.874 19.453 1.00 51.72 84 ASN A C 1
ATOM 652 O O . ASN A 1 84 ? -3.061 6.817 19.835 1.00 51.72 84 ASN A O 1
ATOM 656 N N . THR A 1 85 ? -3.863 4.777 20.212 1.00 49.25 85 THR A N 1
ATOM 657 C CA . THR A 1 85 ? -3.365 4.648 21.596 1.00 49.25 85 THR A CA 1
ATOM 658 C C . THR A 1 85 ? -1.855 4.429 21.734 1.00 49.25 85 THR A C 1
ATOM 660 O O . THR A 1 85 ? -1.386 4.164 22.837 1.00 49.25 85 THR A O 1
ATOM 663 N N . LEU A 1 86 ? -1.056 4.575 20.673 1.00 51.03 86 LEU A N 1
ATOM 664 C CA . LEU A 1 86 ? 0.410 4.460 20.767 1.00 51.03 86 LEU A CA 1
ATOM 665 C C . LEU A 1 86 ? 1.119 5.746 21.242 1.00 51.03 86 LEU A C 1
ATOM 667 O O . LEU A 1 86 ? 2.344 5.782 21.295 1.00 51.03 86 LEU A O 1
ATOM 671 N N . GLY A 1 87 ? 0.373 6.785 21.638 1.00 45.25 87 GLY A N 1
ATOM 672 C CA . GLY A 1 87 ? 0.922 8.053 22.150 1.00 45.25 87 GLY A CA 1
ATOM 673 C C . GLY A 1 87 ? 0.728 8.320 23.648 1.00 45.25 87 GLY A C 1
ATOM 674 O O . GLY A 1 87 ? 1.064 9.406 24.115 1.00 45.25 87 GLY A O 1
ATOM 675 N N . GLY A 1 88 ? 0.164 7.382 24.412 1.00 36.47 88 GLY A N 1
ATOM 676 C CA . GLY A 1 88 ? 0.010 7.537 25.859 1.00 36.47 88 GLY A CA 1
ATOM 677 C C . GLY A 1 88 ? 1.287 7.157 26.601 1.00 36.47 88 GLY A C 1
ATOM 678 O O . GLY A 1 88 ? 1.407 6.017 27.047 1.00 36.47 88 GLY A O 1
ATOM 679 N N . CYS A 1 89 ? 2.232 8.089 26.754 1.00 35.69 89 CYS A N 1
ATOM 680 C CA . CYS A 1 89 ? 3.240 7.965 27.807 1.00 35.69 89 CYS A CA 1
ATOM 681 C C . CYS A 1 89 ? 2.509 7.840 29.154 1.00 35.69 89 CYS A C 1
ATOM 683 O O . CYS A 1 89 ? 1.702 8.709 29.495 1.00 35.69 89 CYS A O 1
ATOM 685 N N . LYS A 1 90 ? 2.757 6.748 29.883 1.00 36.78 90 LYS A N 1
ATOM 686 C CA . LYS A 1 90 ? 2.515 6.704 31.329 1.00 36.78 90 LYS A CA 1
ATOM 687 C C . LYS A 1 90 ? 3.558 7.543 32.050 1.00 36.78 90 LYS A C 1
ATOM 689 O O . LYS A 1 90 ? 4.705 7.578 31.551 1.00 36.78 90 LYS A O 1
#

Secondary structure (DSSP, 8-state):
--EEEEESSHHHHHHHHHHS---SS-EEEEEEEE--HHHHTTSEEE-S-GGGS--EEEEEHHHHHHTT-EEEEEEEEE--TTT-GGG---

Sequence (90 aa):
MSGKWFADSFDDAITFGQRMGHGVDPKFYVVEVDIPDNIVDKAFRASGKHDGIGAAFYFEVADLNHNSVTVKSRNSVRADKSLNTLGGCK